Protein AF-X1RG64-F1 (afdb_monomer_lite)

Sequence (113 aa):
TLPSFVRRELRVVKGNFVVFASTGDEGVIDVAEVGAVYERDVDGMPILGRQLAISKVRKSSGSYEITIPKDAQAKLGDVRGEKVIFGLTHYPGVVTIAVIKRPGDPAGCRQGG

Organism: NCBI:txid412755

Secondary structure (DSSP, 8-state):
---HHHHHHTT--TT-EEEEEE-SSTTEEEEEETGGGG-B-TTS-BSS--EEEEEE-EEETTEEE-PPPHHHHHHH---TT-EEEEEEPSSTTEEEEEEEPPTTSPP------

Structure (mmCIF, N/CA/C/O backbone):
data_AF-X1RG64-F1
#
_entry.id   AF-X1RG64-F1
#
loop_
_atom_site.group_PDB
_atom_site.id
_atom_site.type_symbol
_atom_site.label_atom_id
_atom_site.label_alt_id
_atom_site.label_comp_id
_atom_site.label_asym_id
_atom_site.label_entity_id
_atom_site.label_seq_id
_atom_site.pdbx_PDB_ins_code
_atom_site.Cartn_x
_atom_site.Cartn_y
_atom_site.Cartn_z
_atom_site.occupancy
_atom_site.B_iso_or_equiv
_atom_site.auth_seq_id
_atom_site.auth_comp_id
_atom_site.auth_asym_id
_atom_site.auth_atom_id
_atom_site.pdbx_PDB_model_num
ATOM 1 N N . THR A 1 1 ? -5.152 6.056 8.041 1.00 90.25 1 THR A N 1
ATOM 2 C CA . THR A 1 1 ? -6.515 5.684 7.605 1.00 90.25 1 THR A CA 1
ATOM 3 C C . THR A 1 1 ? -6.593 5.709 6.099 1.00 90.25 1 THR A C 1
ATOM 5 O O . THR A 1 1 ? -5.940 6.553 5.501 1.00 90.25 1 THR A O 1
ATOM 8 N N . LEU A 1 2 ? -7.334 4.786 5.488 1.00 92.19 2 LEU A N 1
ATOM 9 C CA . LEU A 1 2 ? -7.493 4.716 4.038 1.00 92.19 2 LEU A CA 1
ATOM 10 C C . LEU A 1 2 ? -8.640 5.620 3.564 1.00 92.19 2 LEU A C 1
ATOM 12 O O . LEU A 1 2 ? -9.766 5.458 4.047 1.00 92.19 2 LEU A O 1
ATOM 16 N N . PRO A 1 3 ? -8.398 6.515 2.591 1.00 93.19 3 PRO A N 1
ATOM 17 C CA . PRO A 1 3 ? -9.471 7.172 1.856 1.00 93.19 3 PRO A CA 1
ATOM 18 C C . PRO A 1 3 ? -10.391 6.152 1.170 1.00 93.19 3 PRO A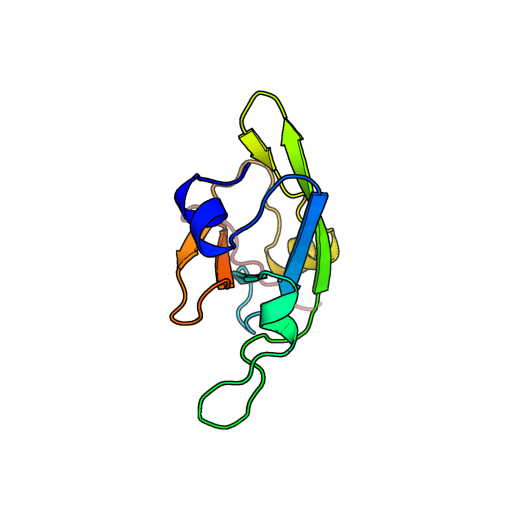 C 1
ATOM 20 O O . PRO A 1 3 ? -9.965 5.061 0.781 1.00 93.19 3 PRO A O 1
ATOM 23 N N . SER A 1 4 ? -11.661 6.513 0.974 1.00 93.38 4 SER A N 1
ATOM 24 C CA . SER A 1 4 ? -12.663 5.621 0.373 1.00 93.38 4 SER A CA 1
ATOM 25 C C . SER A 1 4 ? -12.279 5.145 -1.031 1.00 93.38 4 SER A C 1
ATOM 27 O O . SER A 1 4 ? -12.515 3.980 -1.357 1.00 93.38 4 SER A O 1
ATOM 29 N N . PHE A 1 5 ? -11.654 6.012 -1.836 1.00 93.31 5 PHE A N 1
ATOM 30 C CA . PHE A 1 5 ? -11.201 5.666 -3.183 1.00 93.31 5 PHE A CA 1
ATOM 31 C C . PHE A 1 5 ? -10.057 4.647 -3.156 1.00 93.31 5 PHE A C 1
ATOM 33 O O . PHE A 1 5 ? -10.111 3.682 -3.905 1.00 93.31 5 PHE A O 1
ATOM 40 N N . VAL A 1 6 ? -9.096 4.796 -2.237 1.00 95.00 6 VAL A N 1
ATOM 41 C CA . VAL A 1 6 ? -7.982 3.851 -2.063 1.00 95.00 6 VAL A CA 1
ATOM 42 C C . VAL A 1 6 ? -8.503 2.487 -1.640 1.00 95.00 6 VAL A C 1
ATOM 44 O O . VAL A 1 6 ? -8.115 1.467 -2.192 1.00 95.00 6 VAL A O 1
ATOM 47 N N . ARG A 1 7 ? -9.443 2.460 -0.688 1.00 94.19 7 ARG A N 1
ATOM 48 C CA . ARG A 1 7 ? -10.092 1.213 -0.270 1.00 94.19 7 ARG A CA 1
ATOM 49 C C . ARG A 1 7 ? -10.774 0.512 -1.444 1.00 94.19 7 ARG A C 1
ATOM 51 O O . ARG A 1 7 ? -10.718 -0.709 -1.530 1.00 94.19 7 ARG A O 1
ATOM 58 N N . ARG A 1 8 ? -11.469 1.276 -2.292 1.00 94.12 8 ARG A N 1
ATOM 59 C CA . ARG A 1 8 ? -12.168 0.744 -3.466 1.00 94.12 8 ARG A CA 1
ATOM 60 C C . ARG A 1 8 ? -11.180 0.210 -4.496 1.00 94.12 8 ARG A C 1
ATOM 62 O O . ARG A 1 8 ? -11.423 -0.875 -5.005 1.00 94.12 8 ARG A O 1
ATOM 69 N N . GLU A 1 9 ? -10.098 0.942 -4.749 1.00 95.19 9 GLU A N 1
ATOM 70 C CA . GLU A 1 9 ? -9.052 0.523 -5.683 1.00 95.19 9 GLU A CA 1
ATOM 71 C C . GLU A 1 9 ? -8.409 -0.786 -5.235 1.00 95.19 9 GLU A C 1
ATOM 73 O O . GLU A 1 9 ? -8.418 -1.761 -5.971 1.00 95.19 9 GLU A O 1
ATOM 78 N N . LEU A 1 10 ? -7.987 -0.853 -3.971 1.00 94.00 10 LEU A N 1
ATOM 79 C CA . LEU A 1 10 ? -7.408 -2.051 -3.361 1.00 94.00 10 LEU A CA 1
ATOM 80 C C . LEU A 1 10 ? -8.423 -3.183 -3.127 1.00 94.00 10 LEU A C 1
ATOM 82 O O . LEU A 1 10 ? -8.042 -4.256 -2.676 1.00 94.00 10 LEU A O 1
ATOM 86 N N . ARG A 1 11 ? -9.723 -2.927 -3.332 1.00 92.62 11 ARG A N 1
ATOM 87 C CA . ARG A 1 11 ? -10.837 -3.866 -3.092 1.00 92.62 11 ARG A CA 1
ATOM 88 C C . ARG A 1 11 ? -10.839 -4.502 -1.696 1.00 92.62 11 ARG A C 1
ATOM 90 O O . ARG A 1 11 ? -11.394 -5.579 -1.492 1.00 92.62 11 ARG A O 1
ATOM 97 N N . VAL A 1 12 ? -10.281 -3.813 -0.700 1.00 91.00 12 VAL A N 1
ATOM 98 C CA . VAL A 1 12 ? -10.097 -4.377 0.642 1.00 91.00 12 VAL A CA 1
ATOM 99 C C . VAL A 1 12 ? -11.270 -4.136 1.590 1.00 91.00 12 VAL A C 1
ATOM 101 O O . VAL A 1 12 ? -11.882 -3.064 1.666 1.00 91.00 12 VAL A O 1
ATOM 104 N N . VAL A 1 13 ? -11.515 -5.142 2.422 1.00 93.06 13 VAL A N 1
ATOM 105 C CA . VAL A 1 13 ? -12.383 -5.124 3.597 1.00 93.06 13 VAL A CA 1
ATOM 106 C C . VAL A 1 13 ? -11.608 -5.535 4.855 1.00 93.06 13 VAL A C 1
ATOM 108 O O . VAL A 1 13 ? -10.431 -5.896 4.818 1.00 93.06 13 VAL A O 1
ATOM 111 N N . LYS A 1 14 ? -12.268 -5.457 6.018 1.00 94.06 14 LYS A N 1
ATOM 112 C CA . LYS A 1 14 ? -11.674 -5.834 7.307 1.00 94.06 14 LYS A CA 1
ATOM 113 C C . LYS A 1 14 ? -11.240 -7.296 7.238 1.00 94.06 14 LYS A C 1
ATOM 115 O O . LYS A 1 14 ? -12.053 -8.159 6.933 1.00 94.06 14 LYS A O 1
ATOM 120 N N . GLY A 1 15 ? -9.995 -7.567 7.614 1.00 93.38 15 GLY A N 1
ATOM 121 C CA . GLY A 1 15 ? -9.449 -8.920 7.641 1.00 93.38 15 GLY A CA 1
ATOM 122 C C . GLY A 1 15 ? -8.644 -9.301 6.404 1.00 93.38 15 GLY A C 1
ATOM 123 O O . GLY A 1 15 ? -7.843 -10.224 6.522 1.00 93.38 15 GLY A O 1
ATOM 124 N N . ASN A 1 16 ? -8.778 -8.573 5.287 1.00 95.12 16 ASN A N 1
ATOM 125 C CA . ASN A 1 16 ? -7.856 -8.720 4.162 1.00 95.12 16 ASN A CA 1
ATOM 126 C C . ASN A 1 16 ? -6.441 -8.280 4.546 1.00 95.12 16 ASN A C 1
ATOM 128 O O . ASN A 1 16 ? -6.213 -7.653 5.586 1.00 95.12 16 ASN A O 1
ATOM 132 N N . PHE A 1 17 ? -5.500 -8.601 3.671 1.00 95.19 17 PH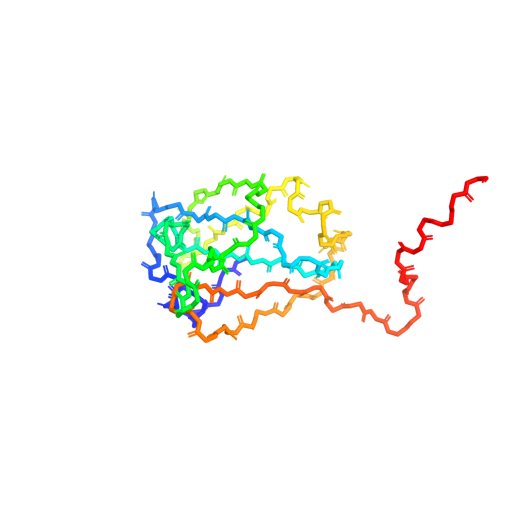E A N 1
ATOM 133 C CA . PHE A 1 17 ? -4.116 -8.180 3.766 1.00 95.19 17 PHE A CA 1
ATOM 134 C C . PHE A 1 17 ? -3.770 -7.317 2.557 1.00 95.19 17 PHE A C 1
ATOM 136 O O . PHE A 1 17 ? -4.366 -7.466 1.493 1.00 95.19 17 PHE A O 1
ATOM 143 N N . VAL A 1 18 ? -2.820 -6.413 2.750 1.00 97.00 18 VAL A N 1
ATOM 144 C CA . VAL A 1 18 ? -2.183 -5.638 1.686 1.00 97.00 18 VAL A CA 1
ATOM 145 C C . VAL A 1 18 ? -0.683 -5.866 1.734 1.00 97.00 18 VAL A C 1
ATOM 147 O O . VAL A 1 18 ? -0.126 -6.132 2.806 1.00 97.00 18 VAL A O 1
ATOM 150 N N . VAL A 1 19 ? -0.036 -5.734 0.588 1.00 97.31 19 VAL A N 1
ATOM 151 C CA . VAL A 1 19 ? 1.410 -5.865 0.438 1.00 97.31 19 VAL A CA 1
ATOM 152 C C . VAL A 1 19 ? 2.006 -4.499 0.162 1.00 97.31 19 VAL A C 1
ATOM 154 O O . VAL A 1 19 ? 1.458 -3.722 -0.608 1.00 97.31 19 VAL A O 1
ATOM 157 N N . PHE A 1 20 ? 3.117 -4.210 0.824 1.00 97.06 20 PHE A N 1
ATOM 158 C CA . PHE A 1 20 ? 3.929 -3.024 0.605 1.00 97.06 20 PHE A CA 1
ATOM 159 C C . PHE A 1 20 ? 5.102 -3.420 -0.285 1.00 97.06 20 PHE A C 1
ATOM 161 O O . PHE A 1 20 ? 5.811 -4.371 0.052 1.00 97.06 20 PHE A O 1
ATOM 168 N N . ALA A 1 21 ? 5.328 -2.702 -1.379 1.00 96.62 21 ALA A N 1
ATOM 169 C CA . ALA A 1 21 ? 6.416 -2.965 -2.316 1.00 96.62 21 ALA A CA 1
ATOM 170 C C . ALA A 1 21 ? 7.187 -1.682 -2.654 1.00 96.62 21 ALA A C 1
ATOM 172 O O . ALA A 1 21 ? 6.662 -0.577 -2.549 1.00 96.62 21 ALA A O 1
ATOM 173 N N . SER A 1 22 ? 8.463 -1.812 -3.014 1.00 94.56 22 SER A N 1
ATOM 174 C CA . SER A 1 22 ? 9.272 -0.677 -3.469 1.00 94.56 22 SER A CA 1
ATOM 175 C C . SER A 1 22 ? 9.002 -0.358 -4.939 1.00 94.56 22 SER A C 1
ATOM 177 O O . SER A 1 22 ? 9.048 -1.282 -5.750 1.00 94.56 22 SER A O 1
ATOM 179 N N . THR A 1 23 ? 8.878 0.921 -5.294 1.00 90.38 23 THR A N 1
ATOM 180 C CA . THR A 1 23 ? 8.774 1.378 -6.696 1.00 90.38 23 THR A CA 1
ATOM 181 C C . THR A 1 23 ? 10.134 1.588 -7.372 1.00 90.38 23 THR A C 1
ATOM 183 O O . THR A 1 23 ? 10.205 1.718 -8.585 1.00 90.38 23 THR A O 1
ATOM 186 N N . GLY A 1 24 ? 11.223 1.619 -6.596 1.00 84.94 24 GLY A N 1
ATOM 187 C CA . GLY A 1 24 ? 12.563 1.995 -7.071 1.00 84.94 24 GLY A CA 1
ATOM 188 C C . GLY A 1 24 ? 12.916 3.451 -6.759 1.00 84.94 24 GLY A C 1
ATOM 189 O O . GLY A 1 24 ? 14.092 3.751 -6.563 1.00 84.94 24 GLY A O 1
ATOM 190 N N . ASP A 1 25 ? 11.906 4.304 -6.581 1.00 85.75 25 ASP A N 1
ATOM 191 C CA . ASP A 1 25 ? 12.063 5.701 -6.180 1.00 85.75 25 ASP A CA 1
ATOM 192 C C . ASP A 1 25 ? 12.075 5.852 -4.653 1.00 85.75 25 ASP A C 1
ATOM 194 O O . ASP A 1 25 ? 11.267 5.258 -3.934 1.00 85.75 25 ASP A O 1
ATOM 198 N N . GLU A 1 26 ? 12.988 6.668 -4.123 1.00 84.12 26 GLU A N 1
ATOM 199 C CA . GLU A 1 26 ? 12.984 6.989 -2.695 1.00 84.12 26 GLU A CA 1
ATOM 200 C C . GLU A 1 26 ? 11.792 7.875 -2.320 1.00 84.12 26 GLU A C 1
ATOM 202 O O . GLU A 1 26 ? 11.432 8.809 -3.034 1.00 84.12 26 GLU A O 1
ATOM 207 N N . GLY A 1 27 ? 11.183 7.606 -1.161 1.00 88.31 27 GLY A N 1
ATOM 208 C CA . GLY A 1 27 ? 10.007 8.348 -0.703 1.00 88.31 27 GLY A CA 1
ATOM 209 C C . GLY A 1 27 ? 8.691 7.916 -1.354 1.00 88.31 27 GLY A C 1
ATOM 210 O O . GLY A 1 27 ? 7.648 8.475 -1.005 1.00 88.31 27 GLY A O 1
ATOM 211 N N . VAL A 1 28 ? 8.721 6.914 -2.242 1.00 92.31 28 VAL A N 1
ATOM 212 C CA . VAL A 1 28 ? 7.544 6.338 -2.900 1.00 92.31 28 VAL A CA 1
ATOM 213 C C . VAL A 1 28 ? 7.529 4.825 -2.697 1.00 92.31 28 VAL A C 1
ATOM 215 O O . VAL A 1 28 ? 8.553 4.145 -2.756 1.00 92.31 28 VAL A O 1
ATOM 218 N N . ILE A 1 29 ? 6.351 4.287 -2.410 1.00 95.88 29 ILE A N 1
ATOM 219 C CA . ILE A 1 29 ? 6.118 2.845 -2.322 1.00 95.88 29 ILE A CA 1
ATOM 220 C C . ILE A 1 29 ? 4.774 2.498 -2.950 1.00 95.88 29 ILE A C 1
ATOM 222 O O . ILE A 1 29 ? 3.874 3.337 -2.998 1.00 95.8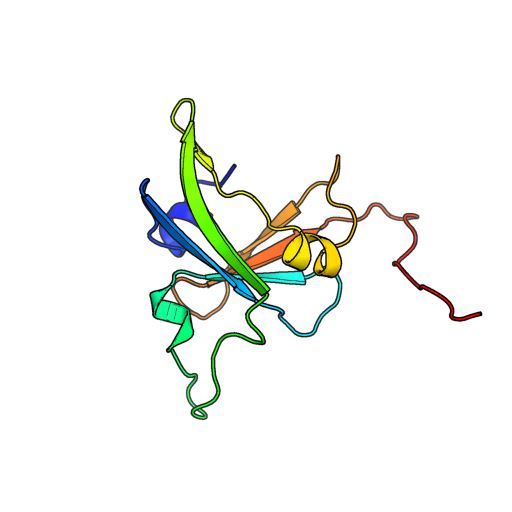8 29 ILE A O 1
ATOM 226 N N . ASP A 1 30 ? 4.612 1.237 -3.317 1.00 96.81 30 ASP A N 1
ATOM 227 C CA . ASP A 1 30 ? 3.323 0.677 -3.690 1.00 96.81 30 ASP A CA 1
ATOM 228 C C . ASP A 1 30 ? 2.664 -0.005 -2.497 1.00 96.81 30 ASP A C 1
ATOM 230 O O . ASP A 1 30 ? 3.313 -0.636 -1.654 1.00 96.81 30 ASP A O 1
ATOM 234 N N . VAL A 1 31 ? 1.343 0.094 -2.459 1.00 97.12 31 VAL A N 1
ATOM 235 C CA . VAL A 1 31 ? 0.468 -0.750 -1.661 1.00 97.12 31 VAL A CA 1
ATOM 236 C C . VAL A 1 31 ? -0.458 -1.479 -2.612 1.00 97.12 31 VAL A C 1
ATOM 238 O O . VAL A 1 31 ? -1.118 -0.863 -3.444 1.00 97.12 31 VAL A O 1
ATOM 241 N N . ALA A 1 32 ? -0.521 -2.791 -2.460 1.00 96.94 32 ALA A N 1
ATOM 242 C CA . ALA A 1 32 ? -1.261 -3.649 -3.360 1.00 96.94 32 ALA A CA 1
ATOM 243 C C . ALA A 1 32 ? -2.159 -4.624 -2.602 1.00 96.94 32 ALA A C 1
ATOM 245 O O . ALA A 1 32 ? -1.872 -5.022 -1.466 1.00 96.94 32 ALA A O 1
ATOM 246 N N . GLU A 1 33 ? -3.243 -5.039 -3.247 1.00 94.62 33 GLU A N 1
ATOM 247 C CA . GLU A 1 33 ? -3.934 -6.270 -2.876 1.00 94.62 33 GLU A CA 1
ATOM 248 C C . GLU A 1 33 ? -2.962 -7.464 -2.976 1.00 94.62 33 GLU A C 1
ATOM 250 O O . GLU A 1 33 ? -2.056 -7.476 -3.806 1.00 94.62 33 GLU A O 1
ATOM 255 N N . VAL A 1 34 ? -3.137 -8.499 -2.148 1.00 90.44 34 VAL A N 1
ATOM 256 C CA . VAL A 1 34 ? -2.272 -9.695 -2.192 1.00 90.44 34 VAL A CA 1
ATOM 257 C C . VAL A 1 34 ? -2.304 -10.390 -3.558 1.00 90.44 34 VAL A C 1
ATOM 259 O O . VAL A 1 34 ? -1.278 -10.916 -3.974 1.00 90.44 34 VAL A O 1
ATOM 262 N N . GLY A 1 35 ? -3.437 -10.379 -4.271 1.00 86.00 35 GLY A N 1
ATOM 263 C CA . GLY A 1 35 ? -3.534 -10.971 -5.611 1.00 86.00 35 GLY A CA 1
ATOM 264 C C . GLY A 1 35 ? -2.582 -10.327 -6.626 1.00 86.00 35 GLY A C 1
ATOM 265 O O . GLY A 1 35 ? -1.894 -11.041 -7.355 1.00 86.00 35 GLY A O 1
ATOM 266 N N . ALA A 1 36 ? -2.451 -8.999 -6.575 1.00 87.31 36 ALA A N 1
ATOM 267 C CA . ALA A 1 36 ? -1.624 -8.210 -7.489 1.00 87.31 36 ALA A CA 1
ATOM 268 C C . ALA A 1 36 ? -0.119 -8.535 -7.399 1.00 87.31 36 ALA A C 1
ATOM 270 O O . ALA A 1 36 ? 0.645 -8.248 -8.313 1.00 87.31 36 ALA A O 1
ATOM 271 N N . VAL A 1 37 ? 0.324 -9.198 -6.327 1.00 88.19 37 VAL A N 1
ATOM 272 C CA . VAL A 1 37 ? 1.712 -9.664 -6.167 1.00 88.19 37 VAL A CA 1
ATOM 273 C C . VAL A 1 37 ? 2.134 -10.657 -7.250 1.00 88.19 37 VAL A C 1
ATOM 275 O O . VAL A 1 37 ? 3.316 -10.743 -7.583 1.00 88.19 37 VAL A O 1
ATOM 278 N N . TYR A 1 38 ? 1.186 -11.434 -7.768 1.00 88.81 38 TYR A N 1
ATOM 279 C CA . TYR A 1 38 ? 1.446 -12.465 -8.771 1.00 88.81 38 TYR A CA 1
ATOM 280 C C . TYR A 1 38 ? 1.184 -11.979 -10.196 1.00 88.81 38 TYR A C 1
ATOM 282 O O . TYR A 1 38 ? 1.418 -12.725 -11.149 1.00 88.81 38 TYR A O 1
ATOM 290 N N . GLU A 1 39 ? 0.695 -10.750 -10.341 1.00 91.94 39 GLU A N 1
ATOM 291 C CA . GLU A 1 39 ? 0.386 -10.168 -11.634 1.00 91.94 39 GLU A CA 1
ATOM 292 C C . GLU A 1 39 ? 1.656 -9.711 -12.351 1.00 91.94 39 GLU A C 1
ATOM 294 O O . GLU A 1 39 ? 2.670 -9.329 -11.752 1.00 91.94 39 GLU A O 1
ATOM 299 N N . ARG A 1 40 ? 1.593 -9.793 -13.677 1.00 92.94 40 ARG A N 1
ATOM 300 C CA . ARG A 1 40 ? 2.664 -9.403 -14.585 1.00 92.94 40 ARG A CA 1
ATOM 301 C C . ARG A 1 40 ? 2.110 -8.436 -15.617 1.00 92.94 40 ARG A C 1
ATOM 303 O O . ARG A 1 40 ? 0.938 -8.531 -15.978 1.00 92.94 40 ARG A O 1
ATOM 310 N N . ASP A 1 41 ? 2.949 -7.511 -16.055 1.00 91.88 41 ASP A N 1
ATOM 311 C CA . ASP A 1 41 ? 2.619 -6.583 -17.125 1.00 91.88 41 ASP A CA 1
ATOM 312 C C . ASP A 1 41 ? 2.635 -7.272 -18.500 1.00 91.88 41 ASP A C 1
ATOM 314 O O . ASP A 1 41 ? 2.807 -8.490 -18.627 1.00 91.88 41 ASP A O 1
ATOM 318 N N . VAL A 1 42 ? 2.429 -6.472 -19.546 1.00 90.94 42 VAL A N 1
ATOM 319 C CA . VAL A 1 42 ? 2.394 -6.935 -20.940 1.00 90.94 42 VAL A CA 1
ATOM 320 C C . VAL A 1 42 ? 3.719 -7.536 -21.413 1.00 90.94 42 VAL A C 1
ATOM 322 O O . VAL A 1 42 ? 3.709 -8.373 -22.313 1.00 90.94 42 VAL A O 1
ATOM 325 N N . ASP A 1 43 ? 4.831 -7.161 -20.780 1.00 92.69 43 ASP A N 1
ATOM 326 C CA . ASP A 1 43 ? 6.175 -7.654 -21.080 1.00 92.69 43 ASP A CA 1
ATOM 327 C C . ASP A 1 43 ? 6.529 -8.894 -20.235 1.00 92.69 43 ASP A C 1
ATOM 329 O O . ASP A 1 43 ? 7.617 -9.464 -20.347 1.00 92.69 43 ASP A O 1
ATOM 333 N N . GLY A 1 44 ? 5.600 -9.351 -19.390 1.00 92.19 44 GLY A N 1
ATOM 334 C CA . GLY A 1 44 ? 5.783 -10.489 -18.498 1.00 92.19 44 GLY A CA 1
ATOM 335 C C . GLY A 1 44 ? 6.599 -10.159 -17.248 1.00 92.19 44 GLY A C 1
ATOM 336 O O . GLY A 1 44 ? 6.984 -11.079 -16.516 1.00 92.19 44 GLY A O 1
ATOM 337 N N . MET A 1 45 ? 6.857 -8.885 -16.961 1.00 91.69 45 MET A N 1
ATOM 338 C CA . MET A 1 45 ? 7.572 -8.446 -15.766 1.00 91.69 45 MET A CA 1
ATOM 339 C C . MET A 1 45 ? 6.603 -8.300 -14.587 1.00 91.69 45 MET A C 1
ATOM 341 O O . MET A 1 45 ? 5.442 -7.952 -14.788 1.00 91.69 45 MET A O 1
ATOM 345 N N . PRO A 1 46 ? 7.021 -8.597 -13.344 1.00 92.94 46 PRO A N 1
ATOM 346 C CA . PRO A 1 46 ? 6.175 -8.362 -12.175 1.00 92.94 46 PRO A CA 1
ATOM 347 C C . PRO A 1 46 ? 5.734 -6.897 -12.099 1.00 92.94 46 PRO A C 1
ATOM 349 O O . PRO A 1 46 ? 6.574 -6.005 -12.203 1.00 92.94 46 PRO A O 1
ATOM 352 N N . ILE A 1 47 ? 4.440 -6.653 -11.869 1.00 93.25 47 ILE A N 1
ATOM 353 C CA . ILE A 1 47 ? 3.921 -5.275 -11.777 1.00 93.25 47 ILE A CA 1
ATOM 354 C C . ILE A 1 47 ? 4.380 -4.556 -10.502 1.00 93.25 47 ILE A C 1
ATOM 356 O O . ILE A 1 47 ? 4.396 -3.331 -10.453 1.00 93.25 47 ILE A O 1
ATOM 360 N N . LEU A 1 48 ? 4.749 -5.320 -9.468 1.00 94.12 48 LEU A N 1
ATOM 361 C CA . LEU A 1 48 ? 5.311 -4.809 -8.223 1.00 94.12 48 LEU A CA 1
ATOM 362 C C . LEU A 1 48 ? 6.816 -5.052 -8.179 1.00 94.12 48 LEU A C 1
ATOM 364 O O . LEU A 1 48 ? 7.308 -6.114 -8.566 1.00 94.12 48 LEU A O 1
ATOM 368 N N . GLY A 1 49 ? 7.538 -4.100 -7.591 1.00 93.00 49 GLY A N 1
ATOM 369 C CA . GLY A 1 49 ? 8.930 -4.304 -7.216 1.00 93.00 49 GLY A CA 1
ATOM 370 C C . GLY A 1 49 ? 9.091 -5.224 -6.000 1.00 93.00 49 GLY A C 1
ATOM 371 O O . GLY A 1 49 ? 8.245 -6.056 -5.658 1.00 93.00 49 GLY A O 1
ATOM 372 N N . ARG A 1 50 ? 10.216 -5.076 -5.294 1.00 93.69 50 ARG A N 1
ATOM 373 C CA . ARG A 1 50 ? 10.523 -5.904 -4.123 1.00 93.69 50 ARG A CA 1
ATOM 374 C C . ARG A 1 50 ? 9.476 -5.711 -3.023 1.00 93.69 50 ARG A C 1
ATOM 376 O O . ARG A 1 50 ? 9.273 -4.596 -2.545 1.00 93.69 50 ARG A O 1
ATOM 383 N N . GLN A 1 51 ? 8.907 -6.816 -2.545 1.00 95.50 51 GLN A N 1
ATOM 384 C CA . GLN A 1 51 ? 8.048 -6.813 -1.362 1.00 95.50 51 GLN A CA 1
ATOM 385 C C . GLN A 1 51 ? 8.838 -6.415 -0.113 1.00 95.50 51 GLN A C 1
ATOM 387 O O . GLN A 1 51 ? 9.913 -6.949 0.173 1.00 95.50 51 GLN A O 1
ATOM 392 N N . LEU A 1 52 ? 8.274 -5.474 0.634 1.00 95.06 52 LEU A N 1
ATOM 393 C CA . LEU A 1 52 ? 8.819 -4.947 1.877 1.00 95.06 52 LEU A CA 1
ATOM 394 C C . LEU A 1 52 ? 8.134 -5.593 3.076 1.00 95.06 52 LEU A C 1
ATOM 396 O O . LEU A 1 52 ? 8.805 -5.988 4.020 1.00 95.06 52 LEU A O 1
ATOM 400 N N . ALA A 1 53 ? 6.804 -5.697 3.048 1.00 95.94 53 ALA A N 1
ATOM 401 C CA . ALA A 1 53 ? 6.030 -6.249 4.153 1.00 95.94 53 ALA A CA 1
ATOM 402 C C . ALA A 1 53 ? 4.572 -6.521 3.761 1.00 95.94 53 ALA A C 1
ATOM 404 O O . ALA A 1 53 ? 4.079 -6.043 2.742 1.00 95.94 53 ALA A O 1
ATOM 405 N N . ILE A 1 54 ? 3.859 -7.234 4.632 1.00 95.56 54 ILE A N 1
ATOM 406 C CA . ILE A 1 54 ? 2.419 -7.487 4.528 1.00 95.56 54 ILE A CA 1
ATOM 407 C C . ILE A 1 54 ? 1.736 -6.897 5.766 1.00 95.56 54 ILE A C 1
ATOM 409 O O . ILE A 1 54 ? 2.240 -7.024 6.883 1.00 95.56 54 ILE A O 1
ATOM 413 N N . SER A 1 55 ? 0.581 -6.255 5.590 1.00 96.12 55 SER A N 1
ATOM 414 C CA . SER A 1 55 ? -0.187 -5.650 6.684 1.00 96.12 55 SER A CA 1
ATOM 415 C C . SER A 1 55 ? -1.656 -6.034 6.611 1.00 96.12 55 SER A C 1
ATOM 417 O O . SER A 1 55 ? -2.251 -6.091 5.537 1.00 96.12 55 SER A O 1
ATOM 419 N N . LYS A 1 56 ? -2.265 -6.287 7.772 1.00 96.12 56 LYS A N 1
ATOM 420 C CA . LYS A 1 56 ? -3.685 -6.631 7.872 1.00 96.12 56 LYS A CA 1
ATOM 421 C C . LYS A 1 56 ? -4.545 -5.372 7.889 1.00 96.12 56 LYS A C 1
ATOM 423 O O . LYS A 1 56 ? -4.314 -4.471 8.694 1.00 96.12 56 LYS A O 1
ATOM 428 N N . VAL A 1 57 ? -5.597 -5.363 7.080 1.00 96.19 57 VAL A N 1
ATOM 429 C CA . VAL A 1 57 ? -6.599 -4.298 7.041 1.00 96.19 57 VAL A CA 1
ATOM 430 C C . VAL A 1 57 ? -7.497 -4.396 8.271 1.00 96.19 57 VAL A C 1
ATOM 432 O O . VAL A 1 57 ? -8.172 -5.404 8.519 1.00 96.19 57 VAL A O 1
ATOM 435 N N . ARG A 1 58 ? -7.518 -3.320 9.053 1.00 95.94 58 ARG A N 1
ATOM 436 C CA . ARG A 1 58 ? -8.347 -3.152 10.247 1.00 95.94 58 ARG A CA 1
ATOM 437 C C . ARG A 1 58 ? -9.509 -2.210 9.945 1.00 95.94 58 ARG A C 1
ATOM 439 O O . ARG A 1 58 ? -9.484 -1.459 8.974 1.00 95.94 58 ARG A O 1
ATOM 446 N N . LYS A 1 59 ? -10.542 -2.265 10.784 1.00 93.06 59 LYS A N 1
ATOM 447 C CA . LYS A 1 59 ? -11.641 -1.295 10.776 1.00 93.06 59 LYS A CA 1
ATOM 448 C C . LYS A 1 59 ? -11.762 -0.707 12.175 1.00 93.06 59 LYS A C 1
ATOM 450 O O . LYS A 1 59 ? -11.950 -1.471 13.120 1.00 93.06 59 LYS A O 1
ATOM 455 N N . SER A 1 60 ? -11.651 0.610 12.278 1.00 92.12 60 SER A N 1
ATOM 456 C CA . SER A 1 60 ? -11.734 1.378 13.520 1.00 92.12 60 SER A CA 1
ATOM 457 C C . SER A 1 60 ? -12.666 2.563 13.297 1.00 92.12 60 SER A C 1
ATOM 459 O O . SER A 1 60 ? -12.554 3.245 12.281 1.00 92.12 60 SER A O 1
ATOM 461 N N . SER A 1 61 ? -13.636 2.766 14.193 1.00 87.06 61 SER A N 1
ATOM 462 C CA . SER A 1 61 ? -14.567 3.910 14.160 1.00 87.06 61 SER A CA 1
ATOM 463 C C . SER A 1 61 ? -15.168 4.206 12.773 1.00 87.06 61 SER A C 1
ATOM 465 O O . SER A 1 61 ? -15.179 5.338 12.302 1.00 87.06 61 SER A O 1
ATOM 467 N N . GLY A 1 62 ? -15.618 3.160 12.069 1.00 86.12 62 GLY A N 1
ATOM 468 C CA . GLY A 1 62 ? -16.218 3.274 10.731 1.00 86.12 62 GLY A CA 1
ATOM 469 C C . GLY A 1 62 ? -15.225 3.387 9.565 1.00 86.12 62 GLY A C 1
ATOM 470 O O . GLY A 1 62 ? -15.625 3.176 8.422 1.00 86.12 62 GLY A O 1
ATOM 471 N N . SER A 1 63 ? -13.94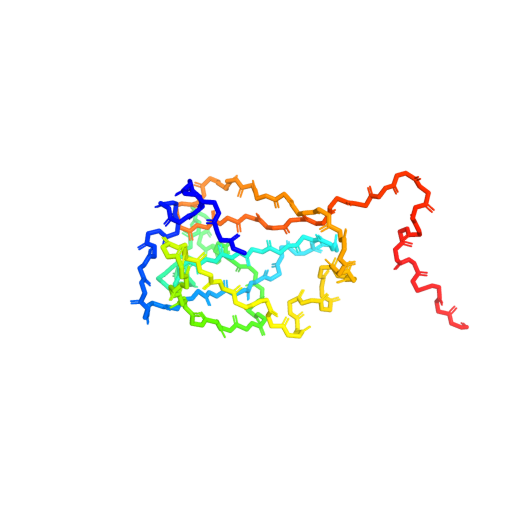0 3.606 9.836 1.00 90.25 63 SER A N 1
ATOM 472 C CA . SER A 1 63 ? -12.889 3.765 8.829 1.00 90.25 63 SER A CA 1
ATOM 473 C C . SER A 1 63 ? -12.020 2.518 8.684 1.00 90.25 63 SER A C 1
ATOM 475 O O . SER A 1 63 ? -11.852 1.745 9.628 1.00 90.25 63 SER A O 1
ATOM 477 N N . TYR A 1 64 ? -11.461 2.312 7.489 1.00 94.44 64 TYR A N 1
ATOM 478 C CA . TYR A 1 64 ? -10.500 1.239 7.230 1.00 94.44 64 TYR A CA 1
ATOM 479 C C . TYR A 1 64 ? -9.076 1.750 7.406 1.00 94.44 64 TYR A C 1
ATOM 481 O O . TYR A 1 64 ? -8.738 2.865 7.005 1.00 94.44 64 TYR A O 1
ATOM 489 N N . GLU A 1 65 ? -8.234 0.930 8.014 1.00 94.75 65 GLU A N 1
ATOM 490 C CA . GLU A 1 65 ? -6.889 1.310 8.418 1.00 94.75 65 GLU A CA 1
ATOM 491 C C . GLU A 1 65 ? -5.900 0.208 8.070 1.00 94.75 65 GLU A C 1
ATOM 493 O O . GLU A 1 65 ? -6.176 -0.980 8.240 1.00 94.75 65 GLU A O 1
ATOM 498 N N . ILE A 1 66 ? -4.725 0.627 7.614 1.00 93.69 66 ILE A N 1
ATOM 499 C CA . ILE A 1 66 ? -3.553 -0.223 7.457 1.00 93.69 66 ILE A CA 1
ATOM 500 C C . ILE A 1 66 ? -2.416 0.408 8.244 1.00 93.69 66 ILE A C 1
ATOM 502 O O . ILE A 1 66 ? -2.291 1.634 8.308 1.00 93.69 66 ILE A O 1
ATOM 506 N N . THR A 1 67 ? -1.599 -0.432 8.862 1.00 93.31 67 THR A N 1
ATOM 507 C CA . THR A 1 67 ? -0.371 0.010 9.518 1.00 93.31 67 THR A CA 1
ATOM 508 C C . THR A 1 67 ? 0.754 -0.068 8.503 1.00 93.31 67 THR A C 1
ATOM 510 O O . THR A 1 67 ? 0.953 -1.137 7.926 1.00 93.31 67 THR A O 1
ATOM 513 N N . ILE A 1 68 ? 1.475 1.039 8.301 1.00 91.94 68 ILE A N 1
ATOM 514 C CA . ILE A 1 68 ? 2.687 1.069 7.474 1.00 91.94 68 ILE A CA 1
ATOM 515 C C . ILE A 1 68 ? 3.808 0.362 8.257 1.00 91.94 68 ILE A C 1
ATOM 517 O O . ILE A 1 68 ? 4.160 0.835 9.343 1.00 91.94 68 ILE A O 1
ATOM 521 N N . PRO A 1 69 ? 4.344 -0.770 7.769 1.00 92.88 69 PRO A N 1
ATOM 522 C CA . PRO A 1 69 ? 5.396 -1.515 8.464 1.00 92.88 69 PRO A CA 1
ATOM 523 C C . PRO A 1 69 ? 6.727 -0.753 8.495 1.00 92.88 69 PRO A C 1
ATOM 525 O O . PRO A 1 69 ? 6.967 0.107 7.649 1.00 92.88 69 PRO A O 1
ATOM 528 N N . LYS A 1 70 ? 7.620 -1.094 9.436 1.00 91.38 70 LYS A N 1
ATOM 529 C CA . LYS A 1 70 ? 8.917 -0.406 9.608 1.00 91.38 70 LYS A CA 1
ATOM 530 C C . LYS A 1 70 ? 9.763 -0.390 8.330 1.00 91.38 70 LYS A C 1
ATOM 532 O O . LYS A 1 70 ? 10.345 0.639 8.010 1.00 91.38 70 LYS A O 1
ATOM 537 N N . ASP A 1 71 ? 9.770 -1.484 7.573 1.00 91.94 71 ASP A N 1
ATOM 538 C CA . ASP A 1 71 ? 10.562 -1.586 6.339 1.00 91.94 71 ASP A CA 1
ATOM 539 C C . ASP A 1 71 ? 10.012 -0.687 5.222 1.00 91.94 71 ASP A C 1
ATOM 541 O O . ASP A 1 71 ? 10.771 -0.090 4.461 1.00 91.94 71 ASP A O 1
ATOM 545 N N . ALA A 1 72 ? 8.688 -0.517 5.171 1.00 91.88 72 ALA A N 1
ATOM 546 C CA . ALA A 1 72 ? 8.039 0.434 4.275 1.00 91.88 72 ALA A CA 1
ATOM 547 C C . ALA A 1 72 ? 8.279 1.888 4.720 1.00 91.88 72 ALA A C 1
ATOM 549 O O . ALA A 1 72 ? 8.540 2.750 3.885 1.00 91.88 72 ALA A O 1
ATOM 550 N N . GLN A 1 73 ? 8.272 2.159 6.031 1.00 90.38 73 GLN A N 1
ATOM 551 C CA . GLN A 1 73 ? 8.654 3.469 6.576 1.00 90.38 73 GLN A CA 1
ATOM 552 C C . GLN A 1 73 ? 10.109 3.813 6.249 1.00 90.38 73 GLN A C 1
ATOM 554 O O . GLN A 1 73 ? 10.391 4.939 5.867 1.00 90.38 73 GLN A O 1
ATOM 559 N N . ALA A 1 74 ? 11.032 2.851 6.317 1.00 89.12 74 ALA A N 1
ATOM 560 C CA . ALA A 1 74 ? 12.431 3.083 5.964 1.00 89.12 74 ALA A CA 1
ATOM 561 C C . ALA A 1 74 ? 12.613 3.533 4.502 1.00 89.12 74 ALA A C 1
ATOM 563 O O . ALA A 1 74 ? 13.555 4.265 4.210 1.00 89.12 74 ALA A O 1
ATOM 564 N N . LYS A 1 75 ? 11.709 3.124 3.600 1.00 89.69 75 LYS A N 1
ATOM 565 C CA . LYS A 1 75 ? 11.687 3.561 2.195 1.00 89.69 75 LYS A CA 1
ATOM 566 C C . LYS A 1 75 ? 10.957 4.884 1.972 1.00 89.69 75 LYS A C 1
ATOM 568 O O . LYS A 1 75 ? 11.406 5.688 1.162 1.00 89.69 75 LYS A O 1
ATOM 573 N N . LEU A 1 76 ? 9.867 5.119 2.699 1.00 86.88 76 LEU A N 1
ATOM 574 C CA . LEU A 1 76 ? 9.124 6.381 2.653 1.00 86.88 76 LEU A CA 1
ATOM 575 C C . LEU A 1 76 ? 9.866 7.548 3.328 1.00 86.88 76 LEU A C 1
ATOM 577 O O . LEU A 1 76 ? 9.648 8.704 2.971 1.00 86.88 76 LEU A O 1
ATOM 581 N N . GLY A 1 77 ? 10.737 7.254 4.295 1.00 83.81 77 GLY A N 1
ATOM 582 C CA . GLY A 1 77 ? 11.321 8.238 5.202 1.00 83.81 77 GLY A CA 1
ATOM 583 C C . GLY A 1 77 ? 10.467 8.450 6.456 1.00 83.81 77 GLY A C 1
ATOM 584 O O . GLY A 1 77 ? 9.556 7.673 6.752 1.00 83.81 77 GLY A O 1
ATOM 585 N N . ASP A 1 78 ? 10.773 9.496 7.229 1.00 80.06 78 ASP A N 1
ATOM 586 C CA . ASP A 1 78 ? 9.929 9.846 8.372 1.00 80.06 78 ASP A CA 1
ATOM 587 C C . ASP A 1 78 ? 8.573 10.363 7.879 1.00 80.06 78 ASP A C 1
ATOM 589 O O . ASP A 1 78 ? 8.489 11.353 7.157 1.00 80.06 78 ASP A O 1
ATOM 593 N N . VAL A 1 79 ? 7.512 9.647 8.249 1.00 79.31 79 VAL A N 1
ATOM 594 C CA . VAL A 1 79 ? 6.127 9.956 7.868 1.00 79.31 79 VAL A CA 1
ATOM 595 C C . VAL A 1 79 ? 5.340 10.590 9.016 1.00 79.31 79 VAL A C 1
ATOM 597 O O . VAL A 1 79 ? 4.146 10.860 8.876 1.00 79.31 79 VAL A O 1
ATOM 600 N N . ARG A 1 80 ? 5.947 10.763 10.198 1.00 79.56 80 ARG A N 1
ATOM 601 C CA . ARG A 1 80 ? 5.241 11.272 11.378 1.00 79.56 80 ARG A CA 1
ATOM 602 C C . ARG A 1 80 ? 4.981 12.765 11.241 1.00 79.56 80 ARG A C 1
ATOM 604 O O . ARG A 1 80 ? 5.904 13.558 11.171 1.00 79.56 80 ARG A O 1
ATOM 611 N N . GLY A 1 81 ? 3.704 13.141 11.270 1.00 78.12 81 GLY A N 1
ATOM 612 C CA . GLY A 1 81 ? 3.289 14.542 11.137 1.00 78.12 81 GLY A CA 1
ATOM 613 C C . GLY A 1 81 ? 3.259 15.045 9.692 1.00 78.12 81 GLY A C 1
ATOM 614 O O . GLY A 1 81 ? 2.716 16.122 9.445 1.00 78.12 81 GLY A O 1
ATOM 615 N N . GLU A 1 82 ? 3.746 14.241 8.747 1.00 82.69 82 GLU A N 1
ATOM 616 C CA . GLU A 1 82 ? 3.729 14.569 7.330 1.00 82.69 82 GLU A CA 1
ATOM 617 C C . GLU A 1 82 ? 2.405 14.207 6.663 1.00 82.69 82 GLU A C 1
ATOM 619 O O . GLU A 1 82 ? 1.664 13.309 7.080 1.00 82.69 82 GLU A O 1
ATOM 624 N N . LYS A 1 83 ? 2.100 14.926 5.582 1.00 85.31 83 LYS A N 1
ATOM 625 C CA . LYS A 1 83 ? 0.988 14.570 4.702 1.00 85.31 83 LYS A CA 1
ATOM 626 C C . LYS A 1 83 ? 1.458 13.497 3.729 1.00 85.31 83 LYS A C 1
ATOM 628 O O . LYS A 1 83 ? 2.571 13.557 3.221 1.00 85.31 83 LYS A O 1
ATOM 633 N N . VAL A 1 84 ? 0.581 12.548 3.429 1.00 88.69 84 VAL A N 1
ATOM 634 C CA . VAL A 1 84 ? 0.821 11.538 2.392 1.00 88.69 84 VAL A CA 1
ATOM 635 C C . VAL A 1 84 ? -0.156 11.717 1.239 1.00 88.69 84 VAL A C 1
ATOM 637 O O . VAL A 1 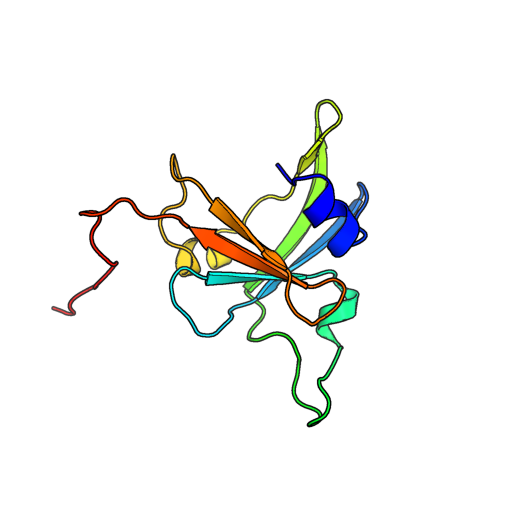84 ? -1.312 12.095 1.450 1.00 88.69 84 VAL A O 1
ATOM 640 N N . ILE A 1 85 ? 0.307 11.437 0.027 1.00 92.00 85 ILE A N 1
ATOM 641 C CA . ILE A 1 85 ? -0.513 11.351 -1.182 1.00 92.00 85 ILE A CA 1
ATOM 642 C C . ILE A 1 85 ? -0.701 9.882 -1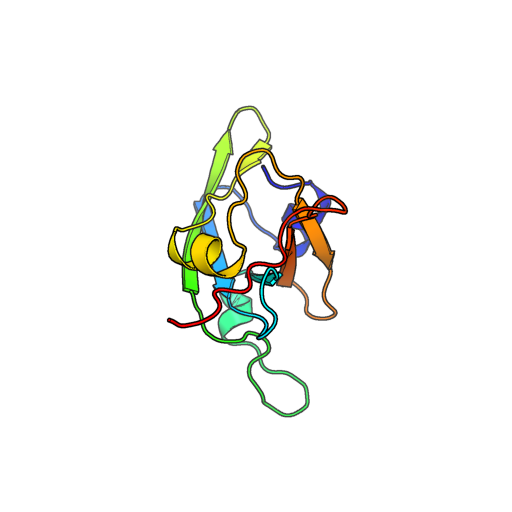.516 1.00 92.00 85 ILE A C 1
ATOM 644 O O . ILE A 1 85 ? 0.236 9.092 -1.419 1.00 92.00 85 ILE A O 1
ATOM 648 N N . PHE A 1 86 ? -1.917 9.548 -1.937 1.00 94.12 86 PHE A N 1
ATOM 649 C CA . PHE A 1 86 ? -2.215 8.278 -2.577 1.00 94.12 86 PHE A CA 1
ATOM 650 C C . PHE A 1 86 ? -2.398 8.514 -4.073 1.00 94.12 86 PHE A C 1
ATOM 652 O O . PHE A 1 86 ? -3.272 9.294 -4.460 1.00 94.12 86 PHE A O 1
ATOM 659 N N . GLY A 1 87 ? -1.585 7.858 -4.894 1.00 94.44 87 GLY A N 1
ATOM 660 C CA . GLY A 1 87 ? -1.719 7.859 -6.347 1.00 94.44 87 GLY A CA 1
ATOM 661 C C . GLY A 1 87 ? -2.383 6.575 -6.831 1.00 94.44 87 GLY A C 1
ATOM 662 O O . GLY A 1 87 ? -2.144 5.497 -6.290 1.00 94.44 87 GLY A O 1
ATOM 663 N N . LEU A 1 88 ? -3.237 6.686 -7.845 1.00 93.88 88 LEU A N 1
ATOM 664 C CA . LEU A 1 88 ? -3.702 5.517 -8.586 1.00 93.88 88 LEU A CA 1
ATOM 665 C C . LEU A 1 88 ? -2.642 5.146 -9.619 1.00 93.88 88 LEU A C 1
ATOM 667 O O . LEU A 1 88 ? -2.057 6.032 -10.243 1.00 93.88 88 LEU A O 1
ATOM 671 N N . THR A 1 89 ? -2.411 3.851 -9.794 1.00 92.88 89 THR A N 1
ATOM 672 C CA . THR A 1 89 ? -1.576 3.340 -10.883 1.00 92.88 89 THR A CA 1
ATOM 673 C C . THR A 1 89 ? -2.462 2.896 -12.048 1.00 92.88 89 THR A C 1
ATOM 675 O O . THR A 1 89 ? -3.689 2.865 -11.935 1.00 92.88 89 THR A O 1
ATOM 678 N N . HIS A 1 90 ? -1.858 2.544 -13.182 1.00 91.25 90 HIS A N 1
ATOM 679 C CA . HIS A 1 90 ? -2.566 1.879 -14.280 1.00 91.25 90 HIS A CA 1
ATOM 680 C C . HIS A 1 90 ? -2.852 0.395 -14.001 1.00 91.25 90 HIS A C 1
ATOM 682 O O . HIS A 1 90 ? -3.548 -0.236 -14.795 1.00 91.25 90 HIS A O 1
ATOM 688 N N . TYR A 1 91 ? -2.357 -0.152 -12.885 1.00 92.06 91 TYR A N 1
ATOM 689 C CA . TYR A 1 91 ? -2.608 -1.523 -12.457 1.00 92.06 91 TYR A CA 1
ATOM 690 C C . TYR A 1 91 ? -3.745 -1.577 -11.422 1.00 92.06 91 TYR A C 1
ATOM 692 O O . TYR A 1 91 ? -3.625 -0.991 -10.340 1.00 92.06 91 TYR A O 1
ATOM 700 N N . PRO A 1 92 ? -4.854 -2.282 -11.719 1.00 90.31 92 PRO A N 1
ATOM 701 C CA . PRO A 1 92 ? -5.947 -2.447 -10.771 1.00 90.31 92 PRO A CA 1
ATOM 702 C C . PRO A 1 92 ? -5.469 -3.063 -9.457 1.00 90.31 92 PRO A C 1
ATOM 704 O O . PRO A 1 92 ? -4.684 -4.006 -9.451 1.00 90.31 92 PRO A O 1
ATOM 707 N N . GLY A 1 93 ? -5.962 -2.559 -8.327 1.00 93.62 93 GLY A N 1
ATOM 708 C CA . GLY A 1 93 ? -5.578 -3.114 -7.025 1.00 93.62 93 GLY A CA 1
ATOM 709 C C . GLY A 1 93 ? -4.183 -2.706 -6.548 1.00 93.62 93 GLY A C 1
ATOM 710 O O . GLY A 1 93 ? -3.738 -3.218 -5.518 1.00 93.62 93 GLY A O 1
ATOM 711 N N . VAL A 1 94 ? -3.528 -1.761 -7.233 1.00 96.19 94 VAL A N 1
ATOM 712 C CA . VAL A 1 94 ? -2.247 -1.164 -6.835 1.00 96.19 94 VAL A CA 1
ATOM 713 C C . VAL A 1 94 ? -2.380 0.356 -6.723 1.00 96.19 94 VAL A C 1
ATOM 715 O O . VAL A 1 94 ? -2.833 1.043 -7.643 1.00 96.19 94 VAL A O 1
ATOM 718 N N . VAL A 1 95 ? -1.954 0.897 -5.583 1.00 97.19 95 VAL A N 1
ATOM 719 C CA . VAL A 1 95 ? -1.879 2.341 -5.320 1.00 97.19 95 VAL A CA 1
ATOM 720 C C . VAL A 1 95 ? -0.478 2.716 -4.861 1.00 97.19 95 VAL A C 1
ATOM 722 O O . VAL A 1 95 ? 0.147 1.973 -4.109 1.00 97.19 95 VAL A O 1
ATOM 725 N N . THR A 1 96 ? -0.016 3.905 -5.222 1.00 96.25 96 THR A N 1
ATOM 726 C CA . THR A 1 96 ? 1.230 4.463 -4.690 1.00 96.25 96 THR A CA 1
ATOM 727 C C . THR A 1 96 ? 0.960 5.271 -3.427 1.00 96.25 96 THR A C 1
ATOM 729 O O . THR A 1 96 ? -0.085 5.911 -3.285 1.00 96.25 96 THR A O 1
ATOM 732 N N . ILE A 1 97 ? 1.916 5.272 -2.502 1.00 94.56 97 ILE A N 1
ATOM 733 C CA . ILE A 1 97 ? 1.984 6.200 -1.374 1.00 94.56 97 ILE A CA 1
ATOM 734 C C . ILE A 1 97 ? 3.270 7.004 -1.507 1.00 94.56 97 ILE A C 1
ATOM 736 O O . ILE A 1 97 ? 4.350 6.426 -1.622 1.00 94.56 97 ILE A O 1
ATOM 740 N N . ALA A 1 98 ? 3.152 8.326 -1.423 1.00 91.75 98 ALA A N 1
ATOM 741 C CA . ALA A 1 98 ? 4.287 9.238 -1.354 1.00 91.75 98 ALA A CA 1
ATOM 742 C C . ALA A 1 98 ? 4.133 10.212 -0.183 1.00 91.75 98 ALA A C 1
ATOM 744 O O . ALA A 1 98 ? 3.018 10.623 0.155 1.00 91.75 98 ALA A O 1
ATOM 745 N N . VAL A 1 99 ? 5.246 10.598 0.436 1.00 87.38 99 VAL A N 1
ATOM 746 C CA . VAL A 1 99 ? 5.263 11.632 1.483 1.00 87.38 99 VAL A CA 1
ATOM 747 C C . VAL A 1 99 ? 5.387 13.006 0.833 1.00 87.38 99 VAL A C 1
ATOM 749 O O . VAL A 1 99 ? 6.294 13.241 0.037 1.00 87.38 99 VAL A O 1
ATOM 752 N N . ILE A 1 100 ? 4.501 13.936 1.191 1.00 81.31 100 ILE A N 1
ATOM 753 C CA . ILE A 1 100 ? 4.642 15.343 0.811 1.00 81.31 100 ILE A CA 1
ATOM 754 C C . ILE A 1 100 ? 5.637 15.980 1.770 1.00 81.31 100 ILE A C 1
ATOM 756 O O . ILE A 1 100 ? 5.271 16.333 2.887 1.00 81.31 100 ILE A O 1
ATOM 760 N N . LYS A 1 101 ? 6.876 16.157 1.321 1.00 71.88 101 LYS A N 1
ATOM 761 C CA . LYS A 1 101 ? 7.854 16.964 2.053 1.00 71.88 101 LYS A CA 1
ATOM 762 C C . LYS A 1 101 ? 7.589 18.450 1.833 1.00 71.88 101 LYS A C 1
ATOM 764 O O . LYS A 1 101 ? 7.181 18.856 0.740 1.00 71.88 101 LYS A O 1
ATOM 769 N N . ARG A 1 102 ? 7.810 19.278 2.854 1.00 59.16 102 ARG A N 1
ATOM 770 C CA . ARG A 1 102 ? 7.720 20.735 2.714 1.00 59.16 102 ARG A CA 1
ATOM 771 C C . ARG A 1 102 ? 8.939 21.256 1.949 1.00 59.16 102 ARG A C 1
ATOM 773 O O . ARG A 1 102 ? 10.026 20.686 2.061 1.00 59.16 102 ARG A O 1
ATOM 780 N N . PRO A 1 103 ? 8.805 22.362 1.197 1.00 47.09 103 PRO A N 1
ATOM 781 C CA . PRO A 1 103 ? 9.965 23.045 0.640 1.00 47.09 103 PRO A CA 1
ATOM 782 C C . PRO A 1 103 ? 10.916 23.445 1.779 1.00 47.09 103 PRO A C 1
ATOM 784 O O . PRO A 1 103 ? 10.527 24.213 2.657 1.00 47.09 103 PRO A O 1
ATOM 787 N N . GLY A 1 104 ? 12.136 22.904 1.775 1.00 53.34 104 GLY A N 1
ATOM 788 C CA . GLY A 1 104 ? 13.149 23.140 2.813 1.00 53.34 104 GLY A CA 1
ATOM 789 C C . GLY A 1 104 ? 13.420 21.948 3.735 1.00 53.34 104 GLY A C 1
ATOM 790 O O . GLY A 1 104 ? 14.429 21.967 4.438 1.00 53.34 104 GLY A O 1
ATOM 791 N N . ASP A 1 105 ? 12.597 20.896 3.695 1.00 58.03 105 ASP A N 1
ATOM 792 C CA . ASP A 1 105 ? 12.967 19.637 4.339 1.00 58.03 105 ASP A CA 1
ATOM 793 C C . ASP A 1 105 ? 14.157 19.036 3.589 1.00 58.03 105 ASP A C 1
ATOM 795 O O . ASP A 1 105 ? 14.143 19.006 2.351 1.00 58.03 105 ASP A O 1
ATOM 799 N N . PRO A 1 106 ? 15.188 18.533 4.288 1.00 53.47 106 PRO A N 1
ATOM 800 C CA . PRO A 1 106 ? 16.256 17.828 3.613 1.00 53.47 106 PRO A CA 1
ATOM 801 C C . PRO A 1 106 ? 15.637 16.670 2.816 1.00 53.47 106 PRO A C 1
ATOM 803 O O . PRO A 1 106 ? 15.044 15.727 3.362 1.00 53.47 106 PRO A O 1
ATOM 806 N N . ALA A 1 107 ? 15.794 16.723 1.487 1.00 49.66 107 ALA A N 1
ATOM 807 C CA . ALA A 1 107 ? 15.880 15.498 0.708 1.00 49.66 107 ALA A CA 1
ATOM 808 C C . ALA A 1 107 ? 16.888 14.638 1.469 1.00 49.66 107 ALA A C 1
ATOM 810 O O . ALA A 1 107 ? 17.934 15.152 1.862 1.00 49.66 107 ALA A O 1
ATOM 811 N N . GLY A 1 108 ? 16.514 13.412 1.827 1.00 49.38 108 GLY A N 1
ATOM 812 C CA . GLY A 1 108 ? 17.285 12.575 2.739 1.00 49.38 108 GLY A CA 1
ATOM 813 C C . GLY A 1 108 ? 18.579 12.103 2.090 1.00 49.38 108 GLY A C 1
ATOM 814 O O . GLY A 1 108 ? 18.774 10.912 1.922 1.00 49.38 108 GLY A O 1
ATOM 815 N N . CYS A 1 109 ? 19.470 13.020 1.732 1.00 42.38 109 CYS A N 1
ATOM 816 C CA . CYS A 1 109 ? 20.840 12.750 1.388 1.00 42.38 109 CYS A CA 1
ATOM 817 C C . CYS A 1 109 ? 21.527 12.354 2.690 1.00 42.38 109 CYS A C 1
ATOM 819 O O . CYS A 1 109 ? 22.043 13.194 3.427 1.00 42.38 109 CYS A O 1
ATOM 821 N N . ARG A 1 110 ? 21.554 11.054 2.983 1.00 45.31 110 ARG A N 1
ATOM 822 C CA . ARG A 1 110 ? 22.688 10.510 3.725 1.00 45.31 110 ARG A CA 1
ATOM 823 C C . ARG A 1 110 ? 23.906 10.687 2.822 1.00 45.31 110 ARG A C 1
ATOM 825 O O . ARG A 1 110 ? 24.190 9.826 1.998 1.00 45.31 110 ARG A O 1
ATOM 832 N N . GLN A 1 111 ? 24.587 11.827 2.935 1.00 41.16 111 GLN A N 1
ATOM 833 C CA . GLN A 1 111 ? 25.983 11.890 2.521 1.00 41.16 111 GLN A CA 1
ATOM 834 C C . GLN A 1 111 ? 26.735 10.886 3.397 1.00 41.16 111 GLN A C 1
ATOM 836 O O . GLN A 1 111 ? 26.654 10.941 4.626 1.00 41.16 111 GLN A O 1
ATOM 841 N N . GLY A 1 112 ? 27.351 9.903 2.736 1.00 39.59 112 GLY A N 1
ATOM 842 C CA . GLY A 1 112 ? 28.305 8.992 3.354 1.00 39.59 112 GLY A CA 1
ATOM 843 C C . GLY A 1 112 ? 29.438 9.776 4.014 1.00 39.59 112 GLY A C 1
ATOM 844 O O . GLY A 1 112 ? 29.707 10.914 3.626 1.00 39.59 112 GLY A O 1
ATOM 845 N N . GLY A 1 113 ? 30.011 9.170 5.056 1.00 31.86 113 GLY A N 1
ATOM 846 C CA . GLY A 1 113 ? 31.122 9.733 5.823 1.00 31.86 113 GLY A CA 1
ATOM 847 C C . GLY A 1 113 ? 32.448 9.772 5.080 1.00 31.86 113 GLY A C 1
ATOM 848 O O . GLY A 1 113 ? 32.494 9.386 3.891 1.00 31.86 113 GLY A O 1
#

Foldseek 3Di:
DDDPVLCVQLVDDAFFKWWWAPPVDALKIKIFGPVLQPDADPVRHRPGHHTQDMWGWHADPNDIDTDQDPSNCVRNDDQVPWDWDWADDPDGRMIMIGTDDDVPPDPPPPPDD

pLDDT: mean 86.88, std 14.49, range [31.86, 97.31]

Radius of gyration: 14.52 Å; chains: 1; bounding box: 47×36×35 Å